Protein AF-A0A380EJD0-F1 (afdb_monomer_lite)

Foldseek 3Di:
DVLVVVVVVVCVVVDPDDDDDPSCPPPDPVRVVVVCVVVVD

Radius of gyration: 10.11 Å; chains: 1; bounding box: 21×16×24 Å

Organism: Staphylococcus aureus (NCBI:txid1280)

pLDDT: mean 89.15, std 6.91, range [62.44, 96.0]

Structure (mmCIF, N/CA/C/O backbone):
data_AF-A0A380EJD0-F1
#
_entry.id   AF-A0A380EJD0-F1
#
loop_
_atom_site.group_PDB
_atom_site.id
_a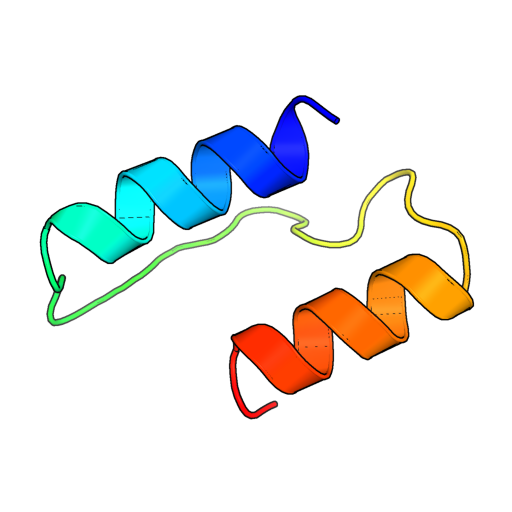tom_site.type_symbol
_atom_site.label_atom_id
_atom_site.label_alt_id
_atom_site.label_comp_id
_atom_site.label_asym_id
_atom_site.label_entity_id
_atom_site.label_seq_id
_atom_site.pdbx_PDB_ins_code
_atom_site.Cartn_x
_atom_site.Cartn_y
_atom_site.Cartn_z
_atom_site.occupancy
_atom_site.B_iso_or_equiv
_atom_site.auth_seq_id
_atom_site.auth_comp_id
_atom_site.auth_asym_id
_atom_site.auth_atom_id
_atom_site.pdbx_PDB_model_num
ATOM 1 N N . MET A 1 1 ? 2.510 6.241 -11.977 1.00 62.44 1 MET A N 1
ATOM 2 C CA . MET A 1 1 ? 2.187 7.260 -10.940 1.00 62.44 1 MET A CA 1
ATOM 3 C C . MET A 1 1 ? 0.764 7.152 -10.392 1.00 62.44 1 MET A C 1
ATOM 5 O O . MET A 1 1 ? 0.635 7.156 -9.176 1.00 62.44 1 MET A O 1
ATOM 9 N N .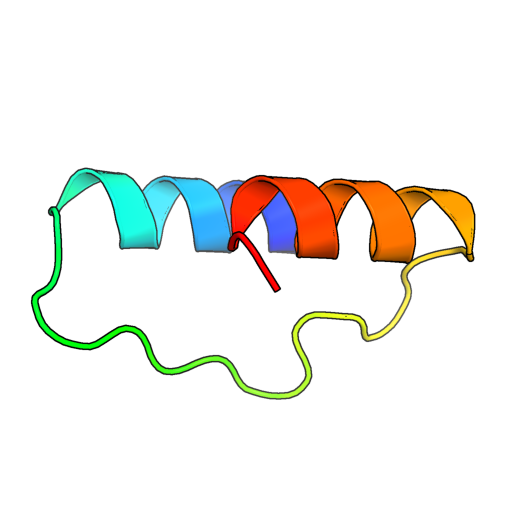 LYS A 1 2 ? -0.286 7.032 -11.226 1.00 74.94 2 LYS A N 1
ATOM 10 C CA . LYS A 1 2 ? -1.691 7.003 -10.757 1.00 74.94 2 LYS A CA 1
ATOM 11 C C . LYS A 1 2 ? -2.003 5.866 -9.763 1.00 74.94 2 LYS A C 1
ATOM 13 O O . LYS A 1 2 ? -2.661 6.124 -8.764 1.00 74.94 2 LYS A O 1
ATOM 18 N N . GLN A 1 3 ? -1.455 4.665 -9.982 1.00 80.00 3 GLN A N 1
ATOM 19 C CA . GLN A 1 3 ? -1.653 3.500 -9.101 1.00 80.00 3 GLN A CA 1
ATOM 20 C C . GLN A 1 3 ? -1.161 3.752 -7.666 1.00 80.00 3 GLN A C 1
ATOM 22 O O . GLN A 1 3 ? -1.910 3.596 -6.707 1.00 80.00 3 GLN A O 1
ATOM 27 N N . ARG A 1 4 ? 0.086 4.225 -7.522 1.00 82.94 4 ARG A N 1
ATOM 28 C CA . ARG A 1 4 ? 0.706 4.506 -6.216 1.00 82.94 4 ARG A CA 1
ATOM 29 C C . ARG A 1 4 ? -0.052 5.572 -5.432 1.00 82.94 4 ARG A C 1
ATOM 31 O O . ARG A 1 4 ? -0.254 5.414 -4.235 1.00 82.94 4 ARG A O 1
ATOM 38 N N . LEU A 1 5 ? -0.504 6.629 -6.108 1.00 87.19 5 LEU A N 1
ATOM 39 C CA . LEU A 1 5 ? -1.309 7.667 -5.466 1.00 87.19 5 LEU A CA 1
ATOM 40 C C . LEU A 1 5 ? -2.660 7.115 -4.990 1.00 87.19 5 LEU A C 1
ATOM 42 O O . LEU A 1 5 ? -3.078 7.429 -3.881 1.00 87.19 5 LEU A O 1
ATOM 46 N N . GLY A 1 6 ? -3.308 6.260 -5.787 1.00 89.69 6 GLY A N 1
ATOM 47 C CA . GLY A 1 6 ? -4.552 5.594 -5.395 1.00 89.69 6 GLY A CA 1
ATOM 48 C C . GLY A 1 6 ? -4.386 4.723 -4.148 1.00 89.69 6 GLY A C 1
ATOM 49 O O . GLY A 1 6 ? -5.175 4.838 -3.213 1.00 89.69 6 GLY A O 1
ATOM 50 N N . ILE A 1 7 ? -3.317 3.922 -4.092 1.00 89.88 7 ILE A N 1
ATOM 51 C CA . ILE A 1 7 ? -2.996 3.087 -2.924 1.00 89.88 7 ILE A CA 1
ATOM 52 C C . ILE A 1 7 ? -2.694 3.959 -1.701 1.00 89.88 7 ILE A C 1
ATOM 54 O O . ILE A 1 7 ? -3.263 3.733 -0.636 1.00 89.88 7 ILE A O 1
ATOM 58 N N . ALA A 1 8 ? -1.868 4.999 -1.850 1.00 90.44 8 ALA A N 1
ATOM 59 C CA . ALA A 1 8 ? -1.575 5.928 -0.761 1.00 90.44 8 ALA A CA 1
ATOM 60 C C . ALA A 1 8 ? -2.856 6.586 -0.221 1.00 90.44 8 ALA A C 1
ATOM 62 O O . ALA A 1 8 ? -3.072 6.620 0.988 1.00 90.44 8 ALA A O 1
ATOM 63 N N . MET A 1 9 ? -3.750 7.040 -1.105 1.00 92.69 9 MET A N 1
ATOM 64 C CA . MET A 1 9 ? -5.048 7.597 -0.719 1.00 92.69 9 MET A CA 1
ATOM 65 C C . MET A 1 9 ? -5.938 6.591 0.018 1.00 92.69 9 MET A C 1
ATOM 67 O O . MET A 1 9 ? -6.612 6.971 0.976 1.00 92.69 9 MET A O 1
ATOM 71 N N . ALA A 1 10 ? -5.946 5.324 -0.402 1.00 92.56 10 ALA A N 1
ATOM 72 C CA . ALA A 1 10 ? -6.701 4.273 0.274 1.00 92.56 10 ALA A CA 1
ATOM 73 C C . ALA A 1 10 ? -6.154 4.000 1.688 1.00 92.56 10 ALA A C 1
ATOM 75 O O . ALA A 1 10 ? -6.930 3.860 2.634 1.00 92.56 10 ALA A O 1
ATOM 76 N N . LEU A 1 11 ? -4.828 4.009 1.850 1.00 92.56 11 LEU A N 1
ATOM 77 C CA . LEU A 1 11 ? -4.153 3.775 3.130 1.00 92.56 11 LEU A CA 1
ATOM 78 C C . LEU A 1 11 ? -4.329 4.921 4.140 1.00 92.56 11 LEU A C 1
ATOM 80 O O . LEU A 1 11 ? -4.338 4.658 5.342 1.00 92.56 11 LEU A O 1
ATOM 84 N N . ILE A 1 12 ? -4.528 6.173 3.694 1.00 94.56 12 ILE A N 1
ATOM 85 C CA . ILE A 1 12 ? -4.727 7.338 4.588 1.00 94.56 12 ILE A CA 1
ATOM 86 C C . ILE A 1 12 ? -5.849 7.096 5.606 1.00 94.56 12 ILE A C 1
ATOM 88 O O . ILE A 1 12 ? -5.745 7.522 6.757 1.00 94.56 12 ILE A O 1
ATOM 92 N N . LYS A 1 13 ? -6.917 6.398 5.205 1.00 92.44 13 LYS A N 1
ATOM 93 C CA . LYS A 1 13 ? -8.071 6.127 6.072 1.00 92.44 13 LYS A CA 1
ATOM 94 C C . LYS A 1 13 ? -7.838 5.016 7.099 1.00 92.44 13 LYS A C 1
ATOM 96 O O . LYS A 1 13 ? -8.740 4.768 7.889 1.00 92.44 13 LYS A O 1
ATOM 101 N N 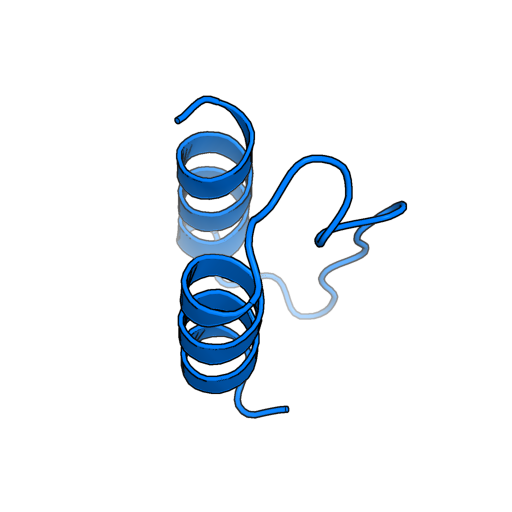. LYS A 1 14 ? -6.667 4.365 7.098 1.00 92.25 14 LYS A N 1
ATOM 102 C CA . LYS A 1 14 ? -6.355 3.189 7.931 1.00 92.25 14 LYS A CA 1
ATOM 103 C C . LYS A 1 14 ? -7.475 2.135 7.881 1.00 92.25 14 LYS A C 1
ATOM 105 O O . LYS A 1 14 ? -8.042 1.804 8.921 1.00 92.25 14 LYS A O 1
ATOM 110 N N . PRO A 1 15 ? -7.856 1.667 6.680 1.00 95.00 15 PRO A N 1
ATOM 111 C CA . PRO A 1 15 ? -8.950 0.718 6.560 1.00 95.00 15 PRO A CA 1
ATOM 112 C C . PRO A 1 15 ? -8.586 -0.608 7.241 1.00 95.00 15 PRO A C 1
ATOM 114 O O . PRO A 1 15 ? -7.450 -1.065 7.138 1.00 95.00 15 PRO A O 1
ATOM 117 N N . GLU A 1 16 ? -9.561 -1.247 7.890 1.00 96.00 16 GLU A N 1
ATOM 118 C CA . GLU A 1 16 ? -9.401 -2.611 8.422 1.00 96.00 16 GLU A CA 1
ATOM 119 C C . GLU A 1 16 ? -9.212 -3.638 7.295 1.00 96.00 16 GLU A C 1
ATOM 121 O O . GLU A 1 16 ? -8.550 -4.656 7.477 1.00 96.00 16 GLU A O 1
ATOM 126 N N . ILE A 1 17 ? -9.776 -3.356 6.113 1.00 94.69 17 ILE A N 1
ATOM 127 C CA . ILE A 1 17 ? -9.690 -4.196 4.917 1.00 94.69 17 ILE A CA 1
ATOM 128 C C . ILE A 1 17 ? -9.355 -3.315 3.711 1.00 94.69 17 ILE A C 1
ATOM 130 O O . ILE A 1 17 ? -10.076 -2.365 3.403 1.00 94.69 17 ILE A O 1
ATOM 134 N N . LEU A 1 18 ? -8.285 -3.663 2.996 1.00 92.75 18 LEU A N 1
ATOM 135 C CA . LEU A 1 18 ? -7.892 -3.041 1.733 1.00 92.75 18 LEU A CA 1
ATOM 136 C C . LEU A 1 18 ? -8.043 -4.061 0.599 1.00 92.75 18 LEU A C 1
ATOM 138 O O . LEU A 1 18 ? -7.372 -5.089 0.598 1.00 92.75 18 LEU A O 1
ATOM 142 N N . VAL A 1 19 ? -8.909 -3.765 -0.371 1.00 93.25 19 VAL A N 1
ATOM 143 C CA . VAL A 1 19 ? -9.086 -4.581 -1.581 1.00 93.25 19 VAL A CA 1
ATOM 144 C C . VAL A 1 19 ? -8.389 -3.888 -2.742 1.00 93.25 19 VAL A C 1
ATOM 146 O O . VAL A 1 19 ? -8.603 -2.699 -2.976 1.00 93.25 19 VAL A O 1
ATOM 149 N N . LEU A 1 20 ? -7.557 -4.636 -3.461 1.00 92.00 20 LEU A N 1
ATOM 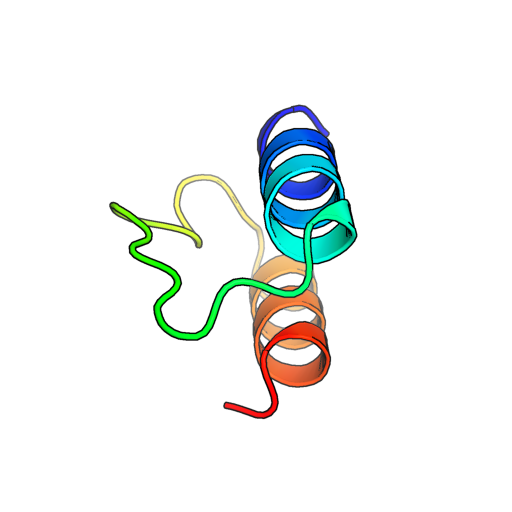150 C CA . LEU A 1 20 ? -6.815 -4.160 -4.618 1.00 92.00 20 LEU A CA 1
ATOM 151 C C . LEU A 1 20 ? -7.078 -5.101 -5.791 1.00 92.00 20 LEU A C 1
ATOM 153 O O . LEU A 1 20 ? -6.904 -6.309 -5.648 1.00 92.00 20 LEU A O 1
ATOM 157 N N . ASP A 1 21 ? -7.467 -4.543 -6.932 1.00 91.50 21 ASP A N 1
ATOM 158 C CA . ASP A 1 21 ? -7.603 -5.288 -8.182 1.00 91.50 21 ASP A CA 1
ATOM 159 C C . ASP A 1 21 ? -6.366 -5.039 -9.050 1.00 91.50 21 ASP A C 1
ATOM 161 O O . ASP A 1 21 ? -6.008 -3.888 -9.307 1.00 91.50 21 ASP A O 1
ATOM 165 N N . GLU A 1 22 ? -5.663 -6.114 -9.403 1.00 91.81 22 GLU A N 1
ATOM 166 C CA . GLU A 1 22 ? -4.394 -6.105 -10.146 1.00 91.81 22 GLU A CA 1
ATOM 167 C C . GLU A 1 22 ? -3.394 -4.984 -9.744 1.00 91.81 22 GLU A C 1
ATOM 169 O O . GLU A 1 22 ? -2.961 -4.182 -10.582 1.00 91.81 22 GLU A O 1
ATOM 174 N N . PRO A 1 23 ? -2.960 -4.891 -8.468 1.00 90.25 23 PRO A N 1
ATOM 175 C CA . PRO A 1 23 ? -2.212 -3.730 -7.975 1.00 90.25 23 PRO A CA 1
ATOM 176 C C . PRO A 1 23 ? -0.829 -3.538 -8.612 1.00 90.25 23 PRO A C 1
ATOM 178 O O . PRO A 1 23 ? -0.301 -2.426 -8.569 1.00 90.25 23 PRO A O 1
ATOM 181 N N . SER A 1 24 ? -0.264 -4.581 -9.220 1.00 90.81 24 SER A N 1
ATOM 182 C CA . SER A 1 24 ? 1.033 -4.569 -9.901 1.00 90.81 24 SER A CA 1
ATOM 183 C C . SER A 1 24 ? 0.956 -4.336 -11.415 1.00 90.81 24 SER A C 1
ATOM 185 O O . SER A 1 24 ? 2.002 -4.307 -12.066 1.00 90.81 24 SER A O 1
ATOM 187 N N . ASN A 1 25 ? -0.239 -4.189 -11.998 1.00 90.44 25 ASN A N 1
ATOM 188 C CA . ASN A 1 25 ? -0.386 -4.076 -13.448 1.00 90.44 25 ASN A CA 1
ATOM 189 C C . ASN A 1 25 ? 0.334 -2.824 -13.987 1.00 90.44 25 ASN A C 1
ATOM 191 O O . ASN A 1 25 ? 0.212 -1.723 -13.445 1.00 90.44 25 ASN A O 1
ATOM 195 N N . GLY A 1 26 ? 1.126 -3.001 -15.046 1.00 87.31 26 GLY A N 1
ATOM 196 C CA . GLY A 1 26 ? 1.921 -1.934 -15.655 1.00 87.31 26 GLY A CA 1
ATOM 197 C C . GLY A 1 26 ? 3.100 -1.430 -14.811 1.00 87.31 26 GLY A C 1
ATOM 198 O O . GLY A 1 26 ? 3.672 -0.393 -15.154 1.00 87.31 26 GLY A O 1
ATOM 199 N N . LEU A 1 27 ? 3.465 -2.119 -13.722 1.00 90.00 27 LEU A N 1
ATOM 200 C CA . LEU A 1 27 ? 4.710 -1.865 -12.995 1.00 90.00 27 LEU A CA 1
ATOM 201 C C . LEU A 1 27 ? 5.865 -2.671 -13.598 1.00 90.00 27 LEU A C 1
ATOM 203 O O . LEU A 1 27 ? 5.690 -3.790 -14.077 1.00 90.00 27 LEU A O 1
ATOM 207 N N . ASP A 1 28 ? 7.060 -2.093 -13.548 1.00 93.62 28 ASP A N 1
ATOM 208 C CA . ASP A 1 28 ? 8.302 -2.808 -13.814 1.00 93.62 28 ASP A CA 1
ATOM 209 C C . ASP A 1 28 ? 8.702 -3.664 -12.590 1.00 93.62 28 ASP A C 1
ATOM 211 O O . ASP A 1 28 ? 8.102 -3.538 -11.515 1.00 93.62 28 ASP A O 1
ATOM 215 N N . PRO A 1 29 ? 9.705 -4.556 -12.704 1.00 94.19 29 PRO A N 1
ATOM 216 C CA . PRO A 1 29 ? 10.097 -5.428 -11.595 1.00 94.19 29 PRO A CA 1
ATOM 217 C C . PRO A 1 29 ? 10.451 -4.676 -10.306 1.00 94.19 29 PRO A C 1
ATOM 219 O O . PRO A 1 29 ? 10.142 -5.146 -9.213 1.00 94.19 29 PRO A O 1
ATOM 222 N N . TYR A 1 30 ? 11.060 -3.495 -10.429 1.00 93.56 30 TYR A N 1
ATOM 223 C CA . TYR A 1 30 ? 11.412 -2.657 -9.287 1.00 93.56 30 TYR A CA 1
ATOM 224 C C . TYR A 1 30 ? 10.164 -2.061 -8.612 1.00 93.56 30 TYR A C 1
ATOM 226 O O . TYR A 1 30 ? 10.018 -2.149 -7.396 1.00 93.56 30 TYR A O 1
ATOM 234 N N . GLY A 1 31 ? 9.205 -1.546 -9.385 1.00 90.62 31 GLY A N 1
ATOM 235 C CA . GLY A 1 31 ? 7.938 -1.044 -8.858 1.00 90.62 31 GLY A CA 1
ATOM 236 C C . GLY A 1 31 ? 7.086 -2.124 -8.187 1.00 90.62 31 GLY A C 1
ATOM 237 O O . GLY A 1 31 ? 6.374 -1.826 -7.228 1.00 90.62 31 GLY A O 1
ATOM 238 N N . ILE A 1 32 ? 7.172 -3.378 -8.644 1.00 91.31 32 ILE A N 1
ATOM 239 C CA . ILE A 1 32 ? 6.546 -4.523 -7.962 1.00 91.31 32 ILE A CA 1
ATOM 240 C C . ILE A 1 32 ? 7.182 -4.744 -6.586 1.00 91.31 32 ILE A C 1
ATOM 242 O O . ILE A 1 32 ? 6.456 -4.976 -5.620 1.00 91.31 32 ILE A O 1
ATOM 246 N N . GLN A 1 33 ? 8.510 -4.658 -6.485 1.00 93.06 33 GLN A N 1
ATOM 247 C CA . GLN A 1 33 ? 9.224 -4.819 -5.219 1.00 93.06 33 GLN A CA 1
ATOM 248 C C . GLN A 1 33 ? 8.864 -3.711 -4.218 1.00 93.06 33 GLN A C 1
ATOM 250 O O . GLN A 1 33 ? 8.515 -4.013 -3.082 1.00 93.06 33 GLN A O 1
ATOM 255 N N . GLU A 1 34 ? 8.838 -2.446 -4.647 1.00 91.06 34 GLU A N 1
ATOM 256 C CA . GLU A 1 34 ? 8.408 -1.331 -3.786 1.00 91.06 34 GLU A CA 1
ATOM 257 C C . GLU A 1 34 ? 6.965 -1.503 -3.290 1.00 91.06 34 GLU A C 1
ATOM 259 O O . GLU A 1 34 ? 6.651 -1.232 -2.132 1.00 91.06 34 GLU A O 1
ATOM 264 N N . LEU A 1 35 ? 6.062 -1.946 -4.171 1.00 90.50 35 LEU A N 1
ATOM 265 C CA . LEU A 1 35 ? 4.665 -2.195 -3.820 1.00 90.50 35 LEU A CA 1
ATOM 266 C C . LEU A 1 35 ? 4.536 -3.304 -2.765 1.00 90.50 35 LEU A C 1
ATOM 268 O O . LEU A 1 35 ? 3.725 -3.184 -1.848 1.00 90.50 35 LEU A O 1
ATOM 272 N N . ARG A 1 36 ? 5.327 -4.370 -2.899 1.00 90.50 36 ARG A N 1
ATOM 273 C CA . ARG A 1 36 ? 5.404 -5.477 -1.939 1.00 90.50 36 ARG A CA 1
ATOM 274 C C . ARG A 1 36 ? 5.880 -5.012 -0.569 1.00 90.50 36 ARG A C 1
ATOM 276 O O . ARG A 1 36 ? 5.202 -5.248 0.427 1.00 90.50 36 ARG A O 1
ATOM 283 N N . GLU A 1 37 ? 6.963 -4.243 -0.540 1.00 91.56 37 GLU A N 1
ATOM 284 C CA . GLU A 1 37 ? 7.491 -3.642 0.688 1.00 91.56 37 GLU A CA 1
ATOM 285 C C . GLU A 1 37 ? 6.465 -2.721 1.361 1.00 91.56 37 GLU A C 1
ATOM 287 O O . GLU A 1 37 ? 6.248 -2.819 2.567 1.00 91.56 37 GLU A O 1
ATOM 292 N N . LEU A 1 38 ? 5.762 -1.884 0.588 1.00 87.62 38 LEU A N 1
ATOM 293 C CA . LEU A 1 38 ? 4.710 -1.003 1.106 1.00 87.62 38 LEU A CA 1
ATOM 294 C C . LEU A 1 38 ? 3.555 -1.781 1.758 1.00 87.62 38 LEU A C 1
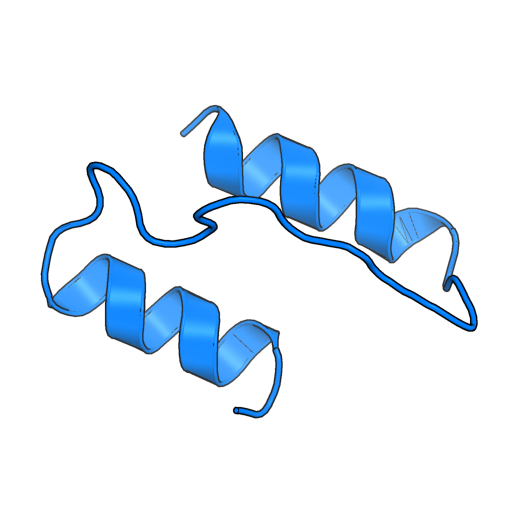ATOM 296 O O . LEU A 1 38 ? 3.011 -1.347 2.774 1.00 87.62 38 LEU A O 1
ATOM 300 N N . LEU A 1 39 ? 3.151 -2.899 1.153 1.00 87.75 39 LEU A N 1
ATOM 301 C CA . LEU A 1 39 ? 2.050 -3.735 1.634 1.00 87.75 39 LEU A CA 1
ATOM 302 C C . LEU A 1 39 ? 2.491 -4.764 2.687 1.00 87.75 39 LEU A C 1
ATOM 304 O O . LEU A 1 39 ?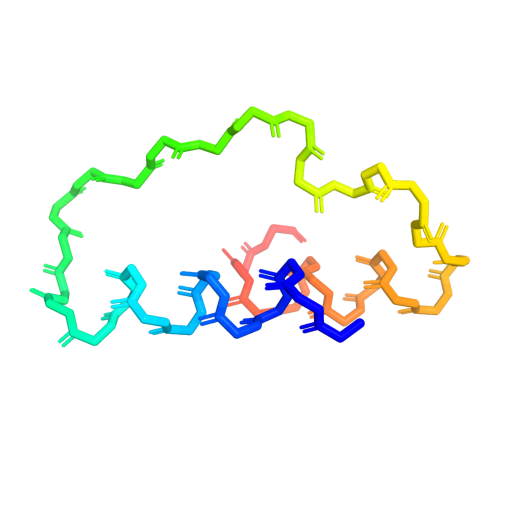 1.636 -5.461 3.229 1.00 87.75 39 LEU A O 1
ATOM 308 N N . ASN A 1 40 ? 3.787 -4.824 3.015 1.00 83.12 40 ASN A N 1
ATOM 309 C CA . ASN A 1 40 ? 4.396 -5.862 3.852 1.00 83.12 40 ASN A CA 1
ATOM 310 C C . ASN A 1 40 ? 4.083 -7.288 3.350 1.00 83.12 40 ASN A C 1
ATOM 312 O O . ASN A 1 40 ? 3.791 -8.175 4.156 1.00 83.12 40 ASN A O 1
ATOM 316 N N . TYR A 1 41 ? 4.105 -7.485 2.027 1.00 66.44 41 TYR A N 1
ATOM 317 C CA . TYR A 1 41 ? 3.868 -8.767 1.353 1.00 66.44 41 TYR A CA 1
ATOM 318 C C . TYR A 1 41 ? 5.129 -9.293 0.667 1.00 66.44 41 TYR A C 1
ATOM 320 O O . TYR A 1 41 ? 5.792 -8.492 -0.027 1.00 66.44 41 TYR A O 1
#

Sequence (41 aa):
MKQRLGIAMALIKKPEILVLDEPSNGLDPYGIQELRELLNY

Secondary structure (DSSP, 8-state):
-HHHHHHHHHHHT--S----SSTTTT--HHHHHHHHHHHT-

InterPro domains:
  IPR003439 ABC transporter-like, ATP-binding domain [PF00005] (1-25)
  IPR027417 P-loop containing nucleoside triphosphate hydrolase [G3DSA:3.40.50.300] (1-41)
  IPR027417 P-loop containing nucleoside triphosphate hydrolase [SSF52540] (1-40)